Protein AF-A0A3N5VUE4-F1 (afdb_monomer_lite)

Foldseek 3Di:
DDPVVVVVVVVVVVVVVVVLVVVLVVVLVCLCPPPLLVVLLVVLVPDPLLVVVLVDPDCLVSLVVDDPSNVVSLVSNLVSQLVNLVSCVVPVVSLVVVLLVCLVSLQVSCSSRVSNCCVPPCVPPCVSNVRSVVSNVVSVVNVD

Radius of gyration: 18.87 Å; chains: 1; bounding box: 52×30×57 Å

Sequence (144 aa):
MSLDRIVRSYREGKRKRQSDLFSNVTNITRIIEDEKFVQSRRALRKNKLLNQLREENGNDNLVFELDMATEDAARNVASTYDRLGFILKHDKELEDEFIQWQSYVIADMWLLTKDLVTKKWRSKNQSYLKEFERIGKKALDIET

pLDDT: mean 85.13, std 10.71, range [51.94, 96.25]

Secondary structure (DSSP, 8-state):
--HHHHHHHHHHHHHHHHHHHHHHHHHHHHHHS-HHHHHHHHHHHH-HHHHHHHH-TT-GGGGGS--HHHHHHHHHHHHHHHHHHHHHTT-HHHHHHHHHHHHHHHHHHHHHHHHIIIIIISTT-GGGGHHHHHHHHHHHHHH-

Structure (mmCIF, N/CA/C/O backbone):
data_AF-A0A3N5VUE4-F1
#
_entry.id   AF-A0A3N5VUE4-F1
#
loop_
_atom_site.group_PDB
_atom_site.id
_atom_site.type_symbol
_atom_site.label_atom_id
_atom_site.label_alt_id
_atom_site.label_comp_id
_atom_site.label_asym_id
_atom_site.label_entity_id
_atom_site.label_seq_id
_atom_site.pdbx_PDB_ins_code
_atom_site.Cartn_x
_atom_site.Cartn_y
_atom_site.Cartn_z
_atom_site.occupancy
_atom_site.B_iso_or_equiv
_atom_site.auth_seq_id
_atom_site.auth_comp_id
_atom_site.auth_asym_id
_atom_site.auth_atom_id
_atom_site.pdbx_PDB_model_num
ATOM 1 N N . MET A 1 1 ? 24.923 7.263 -40.818 1.00 57.66 1 MET A N 1
ATOM 2 C CA . MET A 1 1 ? 25.347 6.874 -39.450 1.00 57.66 1 MET A CA 1
ATOM 3 C C . MET A 1 1 ? 26.165 5.593 -39.543 1.00 57.66 1 MET A C 1
ATOM 5 O O . MET A 1 1 ? 25.756 4.724 -40.296 1.00 57.66 1 MET A O 1
ATOM 9 N N . SER A 1 2 ? 27.311 5.476 -38.860 1.00 79.44 2 SER A N 1
ATOM 10 C CA . SER A 1 2 ? 28.154 4.267 -38.919 1.00 79.44 2 SER A CA 1
ATOM 11 C C . SER A 1 2 ? 27.631 3.149 -38.006 1.00 79.44 2 SER A C 1
ATOM 13 O O . SER A 1 2 ? 27.067 3.427 -36.945 1.00 79.44 2 SER A O 1
ATOM 15 N N . LEU A 1 3 ? 27.853 1.890 -38.399 1.00 75.38 3 LEU A N 1
ATOM 16 C CA . LEU A 1 3 ? 27.487 0.686 -37.634 1.00 75.38 3 LEU A CA 1
ATOM 17 C C . LEU A 1 3 ? 28.024 0.717 -36.193 1.00 75.38 3 LEU A C 1
ATOM 19 O O . LEU A 1 3 ? 27.292 0.410 -35.254 1.00 75.38 3 LEU A O 1
ATOM 23 N N . ASP A 1 4 ? 29.249 1.203 -35.992 1.00 75.94 4 ASP A N 1
ATOM 24 C CA . ASP A 1 4 ? 29.845 1.339 -34.658 1.00 75.94 4 ASP A CA 1
ATOM 25 C C . ASP A 1 4 ? 29.086 2.307 -33.745 1.00 75.94 4 ASP A C 1
ATOM 27 O O . ASP A 1 4 ? 28.973 2.067 -32.542 1.00 75.94 4 ASP A O 1
ATOM 31 N N . ARG A 1 5 ? 28.532 3.398 -34.294 1.00 68.19 5 ARG A N 1
ATOM 32 C CA . ARG A 1 5 ? 27.712 4.342 -33.515 1.00 68.19 5 ARG A CA 1
ATOM 33 C C . ARG A 1 5 ? 26.386 3.710 -33.097 1.00 68.19 5 ARG A C 1
ATOM 35 O O . ARG A 1 5 ? 25.954 3.924 -31.968 1.00 68.19 5 ARG A O 1
ATOM 42 N N . ILE A 1 6 ? 25.782 2.895 -33.964 1.00 73.75 6 ILE A N 1
ATOM 43 C CA . ILE A 1 6 ? 24.543 2.159 -33.665 1.00 73.75 6 ILE A CA 1
ATOM 44 C C . ILE A 1 6 ? 24.795 1.129 -32.553 1.00 73.75 6 ILE A C 1
ATOM 46 O O . ILE A 1 6 ? 24.050 1.080 -31.575 1.00 73.75 6 ILE A O 1
ATOM 50 N N . VAL A 1 7 ? 25.887 0.362 -32.639 1.00 75.06 7 VAL A N 1
ATOM 51 C CA . VAL A 1 7 ? 26.251 -0.638 -31.620 1.00 75.06 7 VAL A CA 1
ATOM 52 C C . VAL A 1 7 ? 26.590 0.013 -30.274 1.00 75.06 7 VAL A C 1
ATOM 54 O O . VAL A 1 7 ? 26.176 -0.498 -29.231 1.00 75.06 7 VAL A O 1
ATOM 57 N N . ARG A 1 8 ? 27.309 1.146 -30.264 1.00 71.69 8 ARG A N 1
ATOM 58 C CA . ARG A 1 8 ? 27.591 1.900 -29.027 1.00 71.69 8 ARG A CA 1
ATOM 59 C C . ARG A 1 8 ? 26.314 2.433 -28.385 1.00 71.69 8 ARG A C 1
ATOM 61 O O . ARG A 1 8 ? 26.093 2.156 -27.211 1.00 71.69 8 ARG A O 1
ATOM 68 N N . SER A 1 9 ? 25.446 3.079 -29.163 1.00 70.06 9 SER A N 1
ATOM 69 C CA . SER A 1 9 ? 24.153 3.582 -28.682 1.00 70.06 9 SER A CA 1
ATOM 70 C C . SER A 1 9 ? 23.276 2.460 -28.113 1.00 70.06 9 SER A C 1
ATOM 72 O O . SER A 1 9 ? 22.704 2.604 -27.033 1.00 70.06 9 SER A O 1
ATOM 74 N N . TYR A 1 10 ? 23.241 1.292 -28.765 1.00 75.31 10 TYR A N 1
ATOM 75 C CA . TYR A 1 10 ? 22.514 0.127 -28.259 1.00 75.31 10 TYR A CA 1
ATOM 76 C C . TYR A 1 10 ? 23.080 -0.392 -26.927 1.00 75.31 10 TYR A C 1
ATOM 78 O O . TYR A 1 10 ? 22.325 -0.697 -26.000 1.00 75.31 10 TYR A O 1
ATOM 86 N N . ARG A 1 11 ? 24.413 -0.471 -26.795 1.00 74.12 11 ARG A N 1
ATOM 87 C CA . ARG A 1 11 ? 25.081 -0.887 -25.549 1.00 74.12 11 ARG A CA 1
ATOM 88 C C . ARG A 1 11 ? 24.862 0.117 -24.418 1.00 74.12 11 ARG A C 1
ATOM 90 O O . ARG A 1 11 ? 24.605 -0.304 -23.294 1.00 74.12 11 ARG A O 1
ATOM 97 N N . GLU A 1 12 ? 24.932 1.413 -24.704 1.00 73.94 12 GLU A N 1
ATOM 98 C CA . GLU A 1 12 ? 24.649 2.488 -23.745 1.00 73.94 12 GLU A CA 1
ATOM 99 C C . GLU A 1 12 ? 23.189 2.451 -23.286 1.00 73.94 12 GLU A C 1
ATOM 101 O O . GLU A 1 12 ? 22.927 2.460 -22.085 1.00 73.94 12 GLU A O 1
ATOM 106 N N . GLY A 1 13 ? 22.242 2.282 -24.215 1.00 75.44 13 GLY A N 1
ATOM 107 C CA . GLY A 1 13 ? 20.827 2.097 -23.894 1.00 75.44 13 GLY A CA 1
ATOM 108 C C . GLY A 1 13 ? 20.561 0.832 -23.070 1.00 75.44 13 GLY A C 1
ATOM 109 O O . GLY A 1 13 ? 19.747 0.850 -22.150 1.00 75.44 13 GLY A O 1
ATOM 110 N N . LYS A 1 14 ? 21.270 -0.274 -23.342 1.00 78.06 14 LYS A N 1
ATOM 111 C CA . LYS A 1 14 ? 21.195 -1.496 -22.521 1.00 78.06 14 LYS A CA 1
ATOM 112 C C . LYS A 1 14 ? 21.734 -1.268 -21.104 1.00 78.06 14 LYS A C 1
ATOM 114 O O . LYS A 1 14 ? 21.069 -1.660 -20.152 1.00 78.06 14 LYS A O 1
ATOM 119 N N . ARG A 1 15 ? 22.895 -0.618 -20.958 1.00 76.19 15 ARG A N 1
ATOM 120 C CA . ARG A 1 15 ? 23.483 -0.295 -19.644 1.00 76.19 15 ARG A CA 1
ATOM 121 C C . ARG A 1 15 ? 22.588 0.633 -18.833 1.00 76.19 15 ARG A C 1
ATOM 123 O O . ARG A 1 15 ? 22.386 0.383 -17.652 1.00 76.19 15 ARG A O 1
ATOM 130 N N . LYS A 1 16 ? 22.025 1.663 -19.469 1.00 79.38 16 LYS A N 1
ATOM 131 C CA . LYS A 1 16 ? 21.103 2.593 -18.816 1.00 79.38 16 LYS A CA 1
ATOM 132 C C . LYS A 1 16 ? 19.860 1.869 -18.295 1.00 79.38 16 LYS A C 1
ATOM 134 O O . LYS A 1 16 ? 19.585 1.957 -17.111 1.00 79.38 16 LYS A O 1
ATOM 139 N N . ARG A 1 17 ? 19.207 1.044 -19.126 1.00 76.62 17 ARG A N 1
ATOM 140 C CA . ARG A 1 17 ? 18.055 0.223 -18.699 1.00 76.62 17 ARG A CA 1
ATOM 141 C C . ARG A 1 17 ? 18.377 -0.699 -17.519 1.00 76.62 17 ARG A C 1
ATOM 143 O O . ARG A 1 17 ? 17.585 -0.794 -16.594 1.00 76.62 17 ARG A O 1
ATOM 150 N N . GLN A 1 18 ? 19.544 -1.347 -17.526 1.00 75.12 18 GLN A N 1
ATOM 151 C CA . GLN A 1 18 ? 19.975 -2.187 -16.400 1.00 75.12 18 GLN A CA 1
ATOM 152 C C . GLN A 1 18 ? 20.217 -1.375 -15.122 1.00 75.12 18 GLN A C 1
ATOM 154 O O . GLN A 1 18 ? 19.834 -1.810 -14.040 1.00 75.12 18 GLN A O 1
ATOM 159 N N . SER A 1 19 ? 20.834 -0.199 -15.246 1.00 79.06 19 SER A N 1
ATOM 160 C CA . SER A 1 19 ? 21.046 0.712 -14.120 1.00 79.06 19 SER A CA 1
ATOM 161 C C . SER A 1 19 ? 19.723 1.219 -13.543 1.00 79.06 19 SER A C 1
ATOM 163 O O . SER A 1 19 ? 19.569 1.258 -12.325 1.00 79.06 19 SER A O 1
ATOM 165 N N . ASP A 1 20 ? 18.774 1.582 -14.407 1.00 81.75 20 ASP A N 1
ATOM 166 C CA . ASP A 1 20 ? 17.451 2.070 -14.014 1.00 81.75 20 ASP A CA 1
ATOM 167 C C . ASP A 1 20 ? 16.664 0.964 -13.287 1.00 81.75 20 ASP A C 1
ATOM 169 O O . ASP A 1 20 ? 16.130 1.204 -12.206 1.00 81.75 20 ASP A O 1
ATOM 173 N N . LEU A 1 21 ? 16.686 -0.273 -13.803 1.00 81.81 21 LEU A N 1
ATOM 174 C CA . LEU A 1 21 ? 16.060 -1.431 -13.156 1.00 81.81 21 LEU A CA 1
ATOM 175 C C . LEU A 1 21 ? 16.664 -1.707 -11.772 1.00 81.81 21 LEU A C 1
ATOM 177 O O . LEU A 1 21 ? 15.933 -1.842 -10.793 1.00 81.81 21 LEU A O 1
ATOM 181 N N . PHE A 1 22 ? 17.997 -1.743 -11.668 1.00 84.19 22 PHE A N 1
ATOM 182 C CA . PHE A 1 22 ? 18.677 -1.960 -10.389 1.00 84.19 22 PHE A CA 1
ATOM 183 C C . PHE A 1 22 ? 18.340 -0.858 -9.376 1.00 84.19 22 PHE A C 1
ATOM 185 O O . PHE A 1 22 ? 18.076 -1.145 -8.205 1.00 84.19 22 PHE A O 1
ATOM 192 N N . SER A 1 23 ? 18.296 0.401 -9.822 1.00 86.06 23 SER A N 1
ATOM 193 C CA . SER A 1 23 ? 17.909 1.526 -8.970 1.00 86.06 23 SER A CA 1
ATOM 194 C C . SER A 1 23 ? 16.458 1.406 -8.502 1.00 86.06 23 SER A C 1
ATOM 196 O O . SER A 1 23 ? 16.196 1.568 -7.311 1.00 86.06 23 SER A O 1
ATOM 198 N N . ASN A 1 24 ? 15.531 1.053 -9.396 1.00 87.25 24 ASN A N 1
ATOM 199 C CA . ASN A 1 24 ? 14.120 0.872 -9.061 1.00 87.25 24 ASN A CA 1
ATOM 200 C C . ASN A 1 24 ? 13.919 -0.252 -8.039 1.00 87.25 24 ASN A C 1
ATOM 202 O O . ASN A 1 24 ? 13.292 -0.015 -7.009 1.00 87.25 24 ASN A O 1
ATOM 206 N N . VAL A 1 25 ? 14.515 -1.428 -8.258 1.00 87.19 25 VAL A N 1
ATOM 207 C CA . VAL A 1 25 ? 14.456 -2.559 -7.311 1.00 87.19 25 VAL A CA 1
ATOM 208 C C . VAL A 1 25 ? 15.040 -2.174 -5.948 1.00 87.19 25 VAL A C 1
ATOM 210 O O . VAL A 1 25 ? 14.434 -2.448 -4.910 1.00 87.19 25 VAL A O 1
ATOM 213 N N . THR A 1 26 ? 16.178 -1.474 -5.932 1.00 87.56 26 THR A N 1
ATOM 214 C CA . THR A 1 26 ? 16.798 -0.987 -4.687 1.00 87.56 26 THR A CA 1
ATOM 215 C C . THR A 1 26 ? 15.879 -0.015 -3.942 1.00 87.56 26 THR A C 1
ATOM 217 O O . THR A 1 26 ? 15.689 -0.133 -2.731 1.00 87.56 26 THR A O 1
ATOM 220 N N . ASN A 1 27 ? 15.273 0.936 -4.659 1.00 89.19 27 ASN A N 1
ATOM 221 C CA . ASN A 1 27 ? 14.365 1.922 -4.077 1.00 89.19 27 ASN A CA 1
ATOM 222 C C . ASN A 1 27 ? 13.099 1.266 -3.515 1.00 89.19 27 ASN A C 1
ATOM 224 O O . ASN A 1 27 ? 12.682 1.602 -2.409 1.00 89.19 27 ASN A O 1
ATOM 228 N N . ILE A 1 28 ? 12.518 0.313 -4.246 1.00 91.19 28 ILE A N 1
ATOM 229 C CA . ILE A 1 28 ? 11.358 -0.468 -3.802 1.00 91.19 28 ILE A CA 1
ATOM 230 C C . ILE A 1 28 ? 11.689 -1.219 -2.513 1.00 91.19 28 ILE A C 1
ATOM 232 O O . ILE A 1 28 ? 10.956 -1.093 -1.534 1.00 91.19 28 ILE A O 1
ATOM 236 N N . THR A 1 29 ? 12.818 -1.934 -2.489 1.00 89.00 29 THR A N 1
ATOM 237 C CA . THR A 1 29 ? 13.273 -2.710 -1.323 1.00 89.00 29 THR A CA 1
ATOM 238 C C . THR A 1 29 ? 13.422 -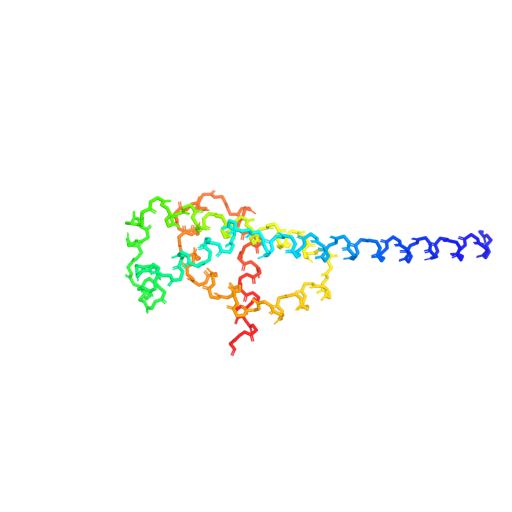1.812 -0.098 1.00 89.00 29 THR A C 1
ATOM 240 O O . THR A 1 29 ? 12.825 -2.062 0.947 1.00 89.00 29 THR A O 1
ATOM 243 N N . ARG A 1 30 ? 14.105 -0.674 -0.255 1.00 91.06 30 ARG A N 1
ATOM 244 C CA . ARG A 1 30 ? 14.262 0.312 0.818 1.00 91.06 30 ARG A CA 1
ATOM 245 C C . ARG A 1 30 ? 12.921 0.842 1.340 1.00 91.06 30 ARG A C 1
ATOM 247 O O . ARG A 1 30 ? 12.809 1.135 2.524 1.00 91.06 30 ARG A O 1
ATOM 254 N N . ILE A 1 31 ? 11.919 1.002 0.476 1.00 91.62 31 ILE A N 1
ATOM 255 C CA . ILE A 1 31 ? 10.591 1.484 0.874 1.00 91.62 31 ILE A CA 1
ATOM 256 C C . ILE A 1 31 ? 9.818 0.417 1.660 1.00 91.62 31 ILE A C 1
ATOM 258 O O . ILE A 1 31 ? 9.193 0.740 2.668 1.00 91.62 31 ILE A O 1
ATOM 262 N N . ILE A 1 32 ? 9.833 -0.844 1.220 1.00 91.44 32 ILE A N 1
ATOM 263 C CA . ILE A 1 32 ? 9.060 -1.913 1.879 1.00 91.44 32 ILE A CA 1
ATOM 264 C C . ILE A 1 32 ? 9.698 -2.393 3.189 1.00 91.44 32 ILE A C 1
ATOM 266 O O . ILE A 1 32 ? 8.982 -2.879 4.072 1.00 91.44 32 ILE A O 1
ATOM 270 N N . GLU A 1 33 ? 11.019 -2.244 3.310 1.00 91.62 33 GLU A N 1
ATOM 271 C CA . GLU A 1 33 ? 11.803 -2.559 4.508 1.00 91.62 33 GLU A CA 1
ATOM 272 C C . GLU A 1 33 ? 11.906 -1.381 5.483 1.00 91.62 33 GLU A C 1
ATOM 274 O O . GLU A 1 33 ? 12.394 -1.559 6.598 1.00 91.62 33 GLU A O 1
ATOM 279 N N . ASP A 1 34 ? 11.420 -0.195 5.100 1.00 94.50 34 ASP A N 1
ATOM 280 C CA . ASP A 1 34 ? 11.399 0.975 5.973 1.00 94.50 34 ASP A CA 1
ATOM 281 C C . ASP A 1 34 ? 10.716 0.636 7.306 1.00 94.50 34 ASP A C 1
ATOM 283 O O . ASP A 1 34 ? 9.565 0.186 7.357 1.00 94.50 34 ASP A O 1
ATOM 287 N N . GLU A 1 35 ? 11.441 0.845 8.405 1.00 95.19 35 GLU A N 1
ATOM 288 C CA . GLU A 1 35 ? 11.002 0.414 9.729 1.00 95.19 35 GLU A CA 1
ATOM 289 C C . GLU A 1 35 ? 9.668 1.061 10.109 1.00 95.19 35 GLU A C 1
ATOM 291 O O . GLU A 1 35 ? 8.762 0.388 10.609 1.00 95.19 35 GLU A O 1
ATOM 296 N N . LYS A 1 36 ? 9.504 2.352 9.806 1.00 94.44 36 LYS A N 1
ATOM 297 C CA . LYS A 1 36 ? 8.270 3.082 10.095 1.00 94.44 36 LYS A CA 1
ATOM 298 C C . LYS A 1 36 ? 7.102 2.494 9.307 1.00 94.44 36 LYS A C 1
ATOM 300 O O . LYS A 1 36 ? 6.010 2.336 9.860 1.00 94.44 36 LYS A O 1
ATOM 305 N N . PHE A 1 37 ? 7.306 2.140 8.039 1.00 94.50 37 PHE A N 1
ATOM 306 C CA . PHE A 1 37 ? 6.303 1.451 7.228 1.00 94.50 37 PHE A CA 1
ATOM 307 C C . PHE A 1 37 ? 5.952 0.064 7.784 1.00 94.50 37 PHE A C 1
ATOM 309 O O . PHE A 1 37 ? 4.770 -0.251 7.949 1.00 94.50 37 PHE A O 1
ATOM 316 N N . VAL A 1 38 ? 6.944 -0.748 8.156 1.00 95.00 38 VAL A N 1
ATOM 317 C CA . VAL A 1 38 ? 6.727 -2.062 8.788 1.00 95.00 38 VAL A CA 1
ATOM 318 C C . VAL A 1 38 ? 5.933 -1.929 10.092 1.00 95.00 38 VAL A C 1
ATOM 320 O O . VAL A 1 38 ? 4.966 -2.666 10.304 1.00 95.00 38 VAL A O 1
ATOM 323 N N . GLN A 1 39 ? 6.301 -0.980 10.953 1.00 95.94 39 GLN A N 1
ATOM 324 C CA . GLN A 1 39 ? 5.610 -0.718 12.214 1.00 95.94 39 GLN A CA 1
ATOM 325 C C . GLN A 1 39 ? 4.175 -0.229 11.984 1.00 95.94 39 GLN A C 1
ATOM 327 O O . GLN A 1 39 ? 3.257 -0.720 12.639 1.00 95.94 39 GLN A O 1
ATOM 332 N N . SER A 1 40 ? 3.964 0.653 11.003 1.00 95.94 40 SER A N 1
ATOM 333 C CA . SER A 1 40 ? 2.633 1.149 10.631 1.00 95.94 40 SER A CA 1
ATOM 334 C C . SER A 1 40 ? 1.713 0.004 10.203 1.00 95.94 40 SER A C 1
ATOM 336 O O . SER A 1 40 ? 0.617 -0.131 10.739 1.00 95.94 40 SER A O 1
ATOM 338 N N . ARG A 1 41 ? 2.181 -0.899 9.328 1.00 95.31 41 ARG A N 1
ATOM 339 C CA . ARG A 1 41 ? 1.408 -2.090 8.926 1.00 95.31 41 ARG A CA 1
ATOM 340 C C . ARG A 1 41 ? 1.035 -2.966 10.124 1.00 95.31 41 ARG A C 1
ATOM 342 O O . ARG A 1 41 ? -0.099 -3.421 10.244 1.00 95.31 41 ARG A O 1
ATOM 349 N N . ARG A 1 42 ? 1.987 -3.200 11.033 1.00 94.75 42 ARG A N 1
ATOM 350 C CA . ARG A 1 42 ? 1.751 -3.997 12.249 1.00 94.75 42 ARG A CA 1
ATOM 351 C C . ARG A 1 42 ? 0.728 -3.343 13.178 1.00 94.75 42 ARG A C 1
ATOM 353 O O . ARG A 1 42 ? -0.085 -4.063 13.752 1.00 94.75 42 ARG A O 1
ATOM 360 N N . ALA A 1 43 ? 0.774 -2.022 13.334 1.00 94.12 43 ALA A N 1
ATOM 361 C CA . ALA A 1 43 ? -0.176 -1.280 14.158 1.00 94.12 43 ALA A CA 1
ATOM 362 C C . ALA A 1 43 ? -1.597 -1.372 13.584 1.00 94.12 43 ALA A C 1
ATOM 364 O O . ALA A 1 43 ? -2.523 -1.731 14.307 1.00 94.12 43 ALA A O 1
ATOM 365 N N . LEU A 1 44 ? -1.748 -1.155 12.273 1.00 94.12 44 LEU A N 1
ATOM 366 C CA . LEU A 1 44 ? -3.044 -1.202 11.590 1.00 94.12 44 LEU A CA 1
ATOM 367 C C . LEU A 1 44 ? -3.706 -2.580 11.693 1.00 94.12 44 LEU A C 1
ATOM 369 O O . LEU A 1 44 ? -4.875 -2.662 12.054 1.00 94.12 44 LEU A O 1
ATOM 373 N N . ARG A 1 45 ? -2.951 -3.669 11.488 1.00 93.38 45 ARG A N 1
ATOM 374 C CA . ARG A 1 45 ? -3.474 -5.044 11.637 1.00 93.38 45 ARG A CA 1
ATOM 375 C C . ARG A 1 45 ? -4.014 -5.344 13.030 1.00 93.38 45 ARG A C 1
ATOM 377 O O . ARG A 1 45 ? -4.947 -6.127 13.173 1.00 93.38 45 ARG A O 1
ATOM 384 N N . LYS A 1 46 ? -3.406 -4.760 14.063 1.00 91.94 46 LYS A N 1
ATOM 385 C CA . LYS A 1 46 ? -3.801 -4.971 15.462 1.00 91.94 46 LYS A CA 1
ATOM 386 C C . LYS A 1 46 ? -4.976 -4.089 15.885 1.00 91.94 46 LYS A C 1
ATOM 388 O O . LYS A 1 46 ? -5.524 -4.308 16.965 1.00 91.94 46 LYS A O 1
ATOM 393 N N . ASN A 1 47 ? -5.353 -3.096 15.080 1.00 90.69 47 ASN A N 1
ATOM 394 C CA . ASN A 1 47 ? -6.429 -2.184 15.429 1.00 90.69 47 ASN A CA 1
ATOM 395 C C . ASN A 1 47 ? -7.789 -2.883 15.261 1.00 90.69 47 ASN A C 1
ATOM 397 O O . ASN A 1 47 ? -8.177 -3.275 14.161 1.00 90.69 47 ASN A O 1
ATOM 401 N N . LYS A 1 48 ? -8.520 -3.050 16.367 1.00 86.75 48 LYS A N 1
ATOM 402 C CA . LYS A 1 48 ? -9.820 -3.737 16.371 1.00 86.75 48 LYS A CA 1
ATOM 403 C C . LYS A 1 48 ? -10.873 -3.000 15.540 1.00 86.75 48 LYS A C 1
ATOM 405 O O . LYS A 1 48 ? -11.609 -3.654 14.812 1.00 86.75 48 LYS A O 1
ATOM 410 N N . LEU A 1 49 ? -10.898 -1.668 15.608 1.00 83.94 49 LEU A N 1
ATOM 411 C CA . LEU A 1 49 ? -11.887 -0.841 14.915 1.00 83.94 49 LEU A CA 1
ATOM 412 C C . LEU A 1 49 ? -11.719 -0.908 13.393 1.00 83.94 49 LEU A C 1
ATOM 414 O O . LEU A 1 49 ? -12.699 -1.025 12.668 1.00 83.94 49 LEU A O 1
ATOM 418 N N . LEU A 1 50 ? -10.476 -0.908 12.900 1.00 85.06 50 LEU A N 1
ATOM 419 C CA . LEU A 1 50 ? -10.198 -1.089 11.470 1.00 85.06 50 LEU A CA 1
ATOM 420 C C . LEU A 1 50 ? -10.603 -2.477 10.964 1.00 85.06 50 LEU A C 1
ATOM 422 O O . LEU A 1 50 ? -11.122 -2.597 9.858 1.00 85.06 50 LEU A O 1
ATOM 426 N N . ASN A 1 51 ? -10.389 -3.523 11.764 1.00 85.12 51 ASN A N 1
ATOM 427 C CA . ASN A 1 51 ? -10.830 -4.868 11.392 1.00 85.12 51 ASN A CA 1
ATOM 428 C C . ASN A 1 51 ? -12.365 -4.975 11.369 1.00 85.12 51 ASN A C 1
ATOM 430 O O . ASN A 1 51 ? -12.903 -5.594 10.458 1.00 85.12 51 ASN A O 1
ATOM 434 N N . GLN A 1 52 ? -13.062 -4.313 12.298 1.00 81.50 52 GLN A N 1
ATOM 435 C CA . GLN A 1 52 ? -14.526 -4.213 12.280 1.00 81.50 52 GLN A CA 1
ATOM 436 C C . GLN A 1 52 ? -15.024 -3.462 11.041 1.00 81.50 52 GLN A C 1
ATOM 438 O O . GLN A 1 52 ? -15.879 -3.971 10.331 1.00 81.50 52 GLN A O 1
ATOM 443 N N . LEU A 1 53 ? -14.428 -2.308 10.718 1.00 77.75 53 LEU A N 1
ATOM 444 C CA . LEU A 1 53 ? -14.734 -1.542 9.502 1.00 77.75 53 LEU A CA 1
ATOM 445 C C . LEU A 1 53 ? -14.538 -2.355 8.213 1.00 77.75 53 LEU A C 1
ATOM 447 O O . LEU A 1 53 ? -15.272 -2.171 7.248 1.00 77.75 53 LEU A O 1
ATOM 451 N N . ARG A 1 54 ? -13.548 -3.254 8.187 1.00 79.88 54 ARG A N 1
ATOM 452 C CA . ARG A 1 54 ? -13.292 -4.146 7.049 1.00 79.88 54 ARG A CA 1
ATOM 453 C C . ARG A 1 54 ? -14.385 -5.210 6.880 1.00 79.88 54 ARG A C 1
ATOM 455 O O . ARG A 1 54 ? -14.666 -5.603 5.752 1.00 79.88 54 ARG A O 1
ATOM 462 N N . GLU A 1 55 ? -14.940 -5.7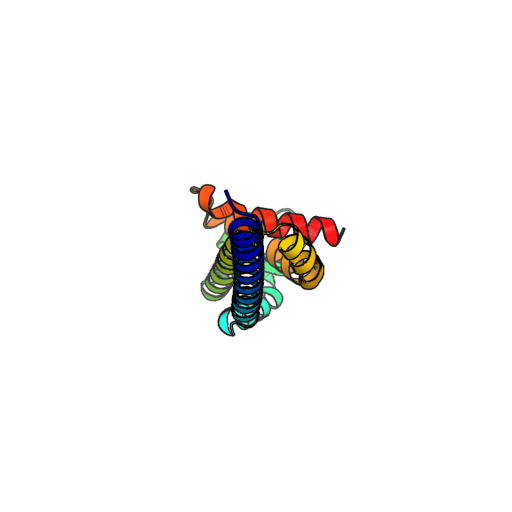10 7.981 1.00 75.00 55 GLU A N 1
ATOM 463 C CA . GLU A 1 55 ? -15.927 -6.802 8.009 1.00 75.00 55 GLU A CA 1
ATOM 464 C C . GLU A 1 55 ? -17.372 -6.289 7.897 1.00 75.00 55 GLU A C 1
ATOM 466 O O . GLU A 1 55 ? -18.227 -6.939 7.294 1.00 75.00 55 GLU A O 1
ATOM 471 N N . GLU A 1 56 ? -17.641 -5.095 8.422 1.00 61.81 56 GLU A N 1
ATOM 472 C CA . GLU A 1 56 ? -18.953 -4.462 8.444 1.00 61.81 56 GLU A CA 1
ATOM 473 C C . GLU A 1 56 ? -19.030 -3.359 7.375 1.00 61.81 56 GLU A C 1
ATOM 475 O O . GLU A 1 56 ? -18.633 -2.217 7.597 1.00 61.81 56 GLU A O 1
ATOM 480 N N . ASN A 1 57 ? -19.601 -3.683 6.209 1.00 57.06 57 ASN A N 1
ATOM 481 C CA . ASN A 1 57 ? -19.951 -2.740 5.130 1.00 57.06 57 ASN A CA 1
ATOM 482 C C . ASN A 1 57 ? -21.029 -1.699 5.551 1.00 57.06 57 ASN A C 1
ATOM 484 O O . ASN A 1 57 ? -22.028 -1.543 4.847 1.00 57.06 57 ASN A O 1
ATOM 488 N N . GLY A 1 58 ? -20.930 -1.024 6.703 1.00 51.94 58 GLY A N 1
ATOM 489 C CA . GLY A 1 58 ? -22.120 -0.348 7.235 1.00 51.94 58 GLY A CA 1
ATOM 490 C C . GLY A 1 58 ? -21.996 0.788 8.237 1.00 51.94 58 GLY A C 1
ATOM 491 O O . GLY A 1 58 ? -23.021 1.422 8.475 1.00 51.94 58 GLY A O 1
ATOM 492 N N . ASN A 1 59 ? -20.832 1.114 8.806 1.00 62.22 59 ASN A N 1
ATOM 493 C CA . ASN A 1 59 ? -20.771 2.260 9.722 1.00 62.22 59 ASN A CA 1
ATOM 494 C C . ASN A 1 59 ? -19.625 3.217 9.404 1.00 62.22 59 ASN A C 1
ATOM 496 O O . ASN A 1 59 ? -18.630 3.314 10.120 1.00 62.22 59 ASN A O 1
ATOM 500 N N . ASP A 1 60 ? -19.824 3.978 8.326 1.00 61.72 60 ASP A N 1
ATOM 501 C CA . ASP A 1 60 ? -18.928 5.037 7.847 1.00 61.72 60 ASP A CA 1
ATOM 502 C C . ASP A 1 60 ? -18.561 6.072 8.925 1.00 61.72 60 ASP A C 1
ATOM 504 O O . ASP A 1 60 ? -17.531 6.739 8.814 1.00 61.72 60 ASP A O 1
ATOM 508 N N . ASN A 1 61 ? -19.355 6.177 9.996 1.00 63.84 61 ASN A N 1
ATOM 509 C CA . ASN A 1 61 ? -19.071 7.062 11.120 1.00 63.84 61 ASN A CA 1
ATOM 510 C C . ASN A 1 61 ? -17.883 6.589 11.980 1.00 63.84 61 ASN A C 1
ATOM 512 O O . ASN A 1 61 ? -17.174 7.432 12.527 1.00 63.84 61 ASN A O 1
ATOM 516 N N . LEU A 1 62 ? -17.587 5.282 12.038 1.00 64.88 62 LEU A N 1
ATOM 517 C CA . LEU A 1 62 ? -16.470 4.739 12.834 1.00 64.88 62 LEU A CA 1
ATOM 518 C C . LEU A 1 62 ? -15.095 5.164 12.287 1.00 64.88 62 LEU A C 1
ATOM 520 O O . LEU A 1 62 ? -14.114 5.225 13.026 1.00 64.88 62 LEU A O 1
ATOM 524 N N . VAL A 1 63 ? -15.014 5.546 11.007 1.00 65.00 63 VAL A N 1
ATOM 525 C CA . VAL A 1 63 ? -13.797 6.111 10.394 1.00 65.00 63 VAL A CA 1
ATOM 526 C C . VAL A 1 63 ? -13.365 7.414 11.096 1.00 65.00 63 VAL A C 1
ATOM 528 O O . VAL A 1 63 ? -12.179 7.774 11.116 1.00 65.00 63 VAL A O 1
ATOM 531 N N . PHE A 1 64 ? -14.310 8.135 11.707 1.00 67.38 64 PHE A N 1
ATOM 532 C CA . PHE A 1 64 ? -14.038 9.384 12.414 1.00 67.38 64 PHE A CA 1
ATOM 533 C C . PHE A 1 64 ? -13.582 9.187 13.865 1.00 67.38 64 PHE A C 1
ATOM 535 O O . PHE A 1 64 ? -13.008 10.122 14.418 1.00 67.38 64 PHE A O 1
ATOM 542 N N . GLU A 1 65 ? -13.732 7.987 14.430 1.00 79.00 65 GLU A N 1
ATOM 543 C CA . GLU A 1 65 ? -13.419 7.673 15.835 1.00 79.00 65 GLU A CA 1
ATOM 544 C C . GLU A 1 65 ? -11.996 7.130 16.056 1.00 79.00 65 GLU A C 1
ATOM 546 O O . GLU A 1 65 ? -11.584 6.897 17.192 1.00 79.00 65 GLU A O 1
ATOM 551 N N . LEU A 1 66 ? -11.227 6.925 14.983 1.00 82.31 66 LEU A N 1
ATOM 552 C CA . LEU A 1 66 ? -9.859 6.411 15.074 1.00 82.31 66 LEU A CA 1
ATOM 553 C C . LEU A 1 66 ? -8.928 7.383 15.809 1.00 82.31 66 LEU A C 1
ATOM 555 O O . LEU A 1 66 ? -8.957 8.593 15.586 1.00 82.31 66 LEU A O 1
ATOM 559 N N . ASP A 1 67 ? -8.056 6.825 16.649 1.00 88.00 67 ASP A N 1
ATOM 560 C CA . ASP A 1 67 ? -7.022 7.588 17.339 1.00 88.00 67 ASP A CA 1
ATOM 561 C C . ASP A 1 67 ? -5.958 8.134 16.364 1.00 88.00 67 ASP A C 1
ATOM 563 O O . ASP A 1 67 ? -5.742 7.608 15.265 1.00 88.00 67 ASP A O 1
ATOM 567 N N . MET A 1 68 ? -5.248 9.185 16.789 1.00 88.06 68 MET A N 1
ATOM 568 C CA . MET A 1 68 ? -4.235 9.848 15.957 1.00 88.06 68 MET A CA 1
ATOM 569 C C . MET A 1 68 ? -3.089 8.922 15.528 1.00 88.06 68 MET A C 1
ATOM 571 O O . MET A 1 68 ? -2.553 9.096 14.437 1.00 88.06 68 MET A O 1
ATOM 575 N N . ALA A 1 69 ? -2.702 7.940 16.347 1.00 90.25 69 ALA A N 1
ATOM 576 C CA . ALA A 1 69 ? -1.591 7.049 16.018 1.00 90.25 69 ALA A CA 1
ATOM 577 C C . ALA A 1 69 ? -1.979 6.065 14.906 1.00 90.25 69 ALA A C 1
ATOM 579 O O . ALA A 1 69 ? -1.196 5.809 13.987 1.00 90.25 69 ALA A O 1
ATOM 580 N N . THR A 1 70 ? -3.207 5.550 14.955 1.00 90.75 70 THR A N 1
ATOM 581 C CA . THR A 1 70 ? -3.787 4.717 13.903 1.00 90.75 70 THR A CA 1
ATOM 582 C C . THR A 1 70 ? -3.945 5.515 12.612 1.00 90.75 70 THR A C 1
ATOM 584 O O . THR A 1 70 ? -3.614 5.023 11.529 1.00 90.75 70 THR A O 1
ATOM 587 N N . GLU A 1 71 ? -4.378 6.771 12.718 1.00 89.94 71 GLU A N 1
ATOM 588 C CA . GLU A 1 71 ? -4.400 7.674 11.576 1.00 89.94 71 GLU A CA 1
ATOM 589 C C . GLU A 1 71 ? -3.008 7.874 10.971 1.00 89.94 71 GLU A C 1
ATOM 591 O O . GLU A 1 71 ? -2.811 7.675 9.776 1.00 89.94 71 GLU A O 1
ATOM 596 N N . ASP A 1 72 ? -2.000 8.212 11.763 1.00 90.81 72 ASP A N 1
ATOM 597 C CA . ASP A 1 72 ? -0.660 8.441 11.226 1.00 90.81 72 ASP A CA 1
ATOM 598 C C . ASP A 1 72 ? -0.054 7.183 10.592 1.00 90.81 72 ASP A C 1
ATOM 600 O O . ASP A 1 72 ? 0.616 7.269 9.555 1.00 90.81 72 ASP A O 1
ATOM 604 N N . ALA A 1 73 ? -0.351 6.003 11.142 1.00 93.94 73 ALA A N 1
ATOM 605 C CA . ALA A 1 73 ? 0.037 4.731 10.546 1.00 93.94 73 ALA A CA 1
ATOM 606 C C . ALA A 1 73 ? -0.602 4.531 9.162 1.00 93.94 73 ALA A C 1
ATOM 608 O O . ALA A 1 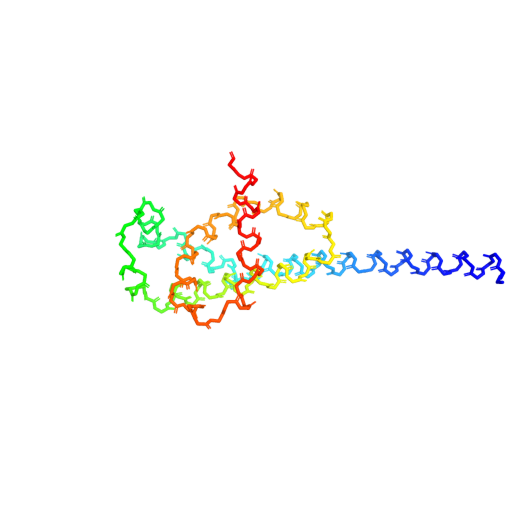73 ? 0.093 4.184 8.201 1.00 93.94 73 ALA A O 1
ATOM 609 N N . ALA A 1 74 ? -1.900 4.799 9.018 1.00 91.88 74 ALA A N 1
ATOM 610 C CA . ALA A 1 74 ? -2.567 4.692 7.725 1.00 91.88 74 ALA A CA 1
ATOM 611 C C . ALA A 1 74 ? -2.105 5.784 6.737 1.00 91.88 74 ALA A C 1
ATOM 613 O O . ALA A 1 74 ? -1.992 5.502 5.543 1.00 91.88 74 ALA A O 1
ATOM 614 N N . ARG A 1 75 ? -1.728 6.992 7.201 1.00 90.81 75 ARG A N 1
ATOM 615 C CA . ARG A 1 75 ? -1.136 8.044 6.341 1.00 90.81 75 ARG A CA 1
ATOM 616 C C . ARG A 1 75 ? 0.177 7.570 5.761 1.00 90.81 75 ARG A C 1
ATOM 618 O O . ARG A 1 75 ? 0.448 7.779 4.575 1.00 90.81 75 ARG A O 1
ATOM 625 N N . ASN A 1 76 ? 0.983 6.938 6.605 1.00 93.62 76 ASN A N 1
ATOM 626 C CA . ASN A 1 76 ? 2.266 6.394 6.215 1.00 93.62 76 ASN A CA 1
ATOM 627 C C . ASN A 1 76 ? 2.099 5.277 5.175 1.00 93.62 76 ASN A C 1
ATOM 629 O O . ASN A 1 76 ? 2.753 5.326 4.139 1.00 93.62 76 ASN A O 1
ATOM 633 N N . VAL A 1 77 ? 1.173 4.333 5.389 1.00 94.19 77 VAL A N 1
ATOM 634 C CA . VAL A 1 77 ? 0.870 3.276 4.407 1.00 94.19 77 VAL A CA 1
ATOM 635 C C . VAL A 1 77 ? 0.405 3.861 3.074 1.00 94.19 77 VAL A C 1
ATOM 637 O O . VAL A 1 77 ? 0.990 3.540 2.040 1.00 94.19 77 VAL A O 1
ATOM 640 N N . ALA A 1 78 ? -0.577 4.765 3.092 1.00 92.38 78 ALA A N 1
ATOM 641 C CA . ALA A 1 78 ? -1.107 5.369 1.872 1.00 92.38 78 ALA A CA 1
ATOM 642 C C . ALA A 1 78 ? -0.025 6.116 1.079 1.00 92.38 78 ALA A C 1
ATOM 644 O O . ALA A 1 78 ? 0.115 5.933 -0.127 1.00 92.38 78 ALA A O 1
ATOM 645 N N . SER A 1 79 ? 0.799 6.906 1.772 1.00 91.25 79 SER A N 1
ATOM 646 C CA . SER A 1 79 ? 1.893 7.662 1.149 1.00 91.25 79 SER A CA 1
ATOM 647 C C . SER A 1 79 ? 2.994 6.752 0.599 1.00 91.25 79 SER A C 1
ATOM 649 O O . SER A 1 79 ? 3.578 7.043 -0.445 1.00 91.25 79 SER A O 1
ATOM 651 N N . THR A 1 80 ? 3.289 5.646 1.283 1.00 93.88 80 THR A N 1
ATOM 652 C CA . THR A 1 80 ? 4.234 4.633 0.802 1.00 93.88 80 THR A CA 1
ATOM 653 C C . THR A 1 80 ? 3.728 3.971 -0.472 1.00 93.88 80 THR A C 1
ATOM 655 O O . THR A 1 80 ? 4.490 3.807 -1.422 1.00 93.88 80 THR A O 1
ATOM 658 N N . TYR A 1 81 ? 2.441 3.650 -0.535 1.00 94.25 81 TYR A N 1
ATOM 659 C CA . TYR A 1 81 ? 1.824 3.078 -1.728 1.00 94.25 81 TYR A CA 1
ATOM 660 C C . TYR A 1 81 ? 1.812 4.055 -2.897 1.00 94.25 81 TYR A C 1
ATOM 662 O O . TYR A 1 81 ? 2.126 3.653 -4.014 1.00 94.25 81 TYR A O 1
ATOM 670 N N . ASP A 1 82 ? 1.608 5.349 -2.652 1.00 92.12 82 ASP A N 1
ATOM 671 C CA . ASP A 1 82 ? 1.761 6.335 -3.721 1.00 92.12 82 ASP A CA 1
ATOM 672 C C . ASP A 1 82 ? 3.190 6.394 -4.271 1.00 92.12 82 ASP A C 1
ATOM 674 O O . ASP A 1 82 ? 3.394 6.468 -5.483 1.00 92.12 82 ASP A O 1
ATOM 678 N N . ARG A 1 83 ? 4.195 6.324 -3.389 1.00 91.19 83 ARG A N 1
ATOM 679 C CA . ARG A 1 83 ? 5.609 6.282 -3.792 1.00 91.19 83 ARG A CA 1
ATOM 680 C C . ARG A 1 83 ? 5.931 5.029 -4.600 1.00 91.19 83 ARG A C 1
ATOM 682 O O . ARG A 1 83 ? 6.599 5.138 -5.625 1.00 91.19 83 ARG A O 1
ATOM 689 N N . LEU A 1 84 ? 5.451 3.866 -4.159 1.00 93.25 84 LEU A N 1
ATOM 690 C CA . LEU A 1 84 ? 5.633 2.607 -4.879 1.00 93.25 84 LEU A CA 1
ATOM 691 C C . LEU A 1 84 ? 4.967 2.667 -6.253 1.00 93.25 84 LEU A C 1
ATOM 69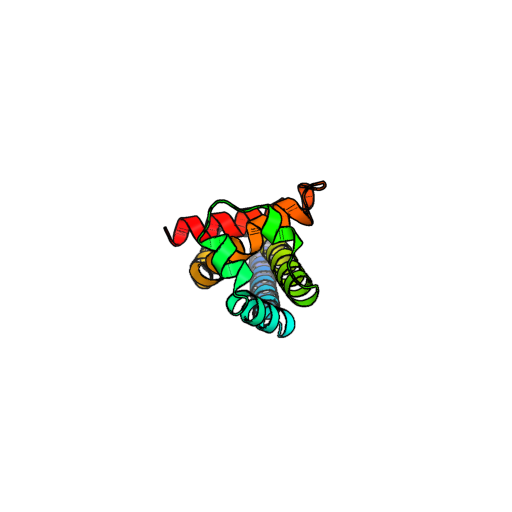3 O O . LEU A 1 84 ? 5.644 2.456 -7.252 1.00 93.25 84 LEU A O 1
ATOM 697 N N . GLY A 1 85 ? 3.688 3.041 -6.331 1.00 92.62 85 GLY A N 1
ATOM 698 C CA . GLY A 1 85 ? 2.990 3.147 -7.612 1.00 92.62 85 GLY A CA 1
ATOM 699 C C . GLY A 1 85 ? 3.651 4.148 -8.565 1.00 92.62 85 GLY A C 1
ATOM 700 O O . GLY A 1 85 ? 3.762 3.874 -9.758 1.00 92.62 85 GLY A O 1
ATOM 701 N N . PHE A 1 86 ? 4.203 5.254 -8.049 1.00 90.31 86 PHE A N 1
ATOM 702 C CA . PHE A 1 86 ? 4.958 6.207 -8.865 1.00 90.31 86 PHE A CA 1
ATOM 703 C C . PHE A 1 86 ? 6.246 5.618 -9.458 1.00 90.31 86 PHE A C 1
ATOM 705 O O . PHE A 1 86 ? 6.582 5.953 -10.591 1.00 90.31 86 PHE A O 1
ATOM 712 N N . ILE A 1 87 ? 6.969 4.773 -8.720 1.00 90.06 87 ILE A N 1
ATOM 713 C CA . ILE A 1 87 ? 8.169 4.091 -9.233 1.00 90.06 87 ILE A CA 1
ATOM 714 C C . ILE A 1 87 ? 7.761 3.029 -10.262 1.00 90.06 87 ILE A C 1
ATOM 716 O O . ILE A 1 87 ? 8.329 2.965 -11.350 1.00 90.06 87 ILE A O 1
ATOM 720 N N . LEU A 1 88 ? 6.749 2.230 -9.929 1.00 91.69 88 LEU A N 1
ATOM 721 C CA . LEU A 1 88 ? 6.350 1.049 -10.690 1.00 91.69 88 LEU A CA 1
ATOM 722 C C . LEU A 1 88 ? 5.660 1.378 -12.018 1.00 91.69 88 LEU A C 1
ATOM 724 O O . LEU A 1 88 ? 5.888 0.687 -13.002 1.00 91.69 88 LEU A O 1
ATOM 728 N N . LYS A 1 89 ? 4.903 2.480 -12.107 1.00 90.31 89 LYS A N 1
ATOM 729 C CA . LYS A 1 89 ? 4.160 2.840 -13.334 1.00 90.31 89 LYS A CA 1
ATOM 730 C C . LYS A 1 89 ? 5.032 3.013 -14.586 1.00 90.31 89 LYS A C 1
ATOM 732 O O . LYS A 1 89 ? 4.506 3.117 -15.692 1.00 90.31 89 LYS A O 1
ATOM 737 N N . HIS A 1 90 ? 6.345 3.159 -14.411 1.00 87.75 90 HIS A N 1
ATOM 738 C CA . HIS A 1 90 ? 7.300 3.356 -15.496 1.00 87.75 90 HIS A CA 1
ATOM 739 C C . HIS A 1 90 ? 7.826 2.043 -16.089 1.00 87.75 90 HIS A C 1
ATOM 741 O O . HIS A 1 90 ? 8.429 2.081 -17.161 1.00 87.75 90 HIS A O 1
ATOM 747 N N . ASP A 1 91 ? 7.582 0.908 -15.432 1.00 88.44 91 ASP A N 1
ATOM 748 C CA . ASP A 1 91 ? 8.010 -0.415 -15.875 1.00 88.44 91 ASP A CA 1
ATOM 749 C C . ASP A 1 91 ? 6.928 -1.450 -15.539 1.00 88.44 91 ASP A C 1
ATOM 751 O O . ASP A 1 91 ? 6.749 -1.849 -14.390 1.00 88.44 91 ASP A O 1
ATOM 755 N N . LYS A 1 92 ? 6.172 -1.858 -16.564 1.00 89.94 92 LYS A N 1
ATOM 756 C CA . LYS A 1 92 ? 5.020 -2.746 -16.394 1.00 89.94 92 LYS A CA 1
ATOM 757 C C . LYS A 1 92 ? 5.424 -4.139 -15.909 1.00 89.94 92 LYS A C 1
ATOM 759 O O . LYS A 1 92 ? 4.720 -4.689 -15.072 1.00 89.94 92 LYS A O 1
ATOM 764 N N . GLU A 1 93 ? 6.519 -4.694 -16.426 1.00 89.38 93 GLU A N 1
ATOM 765 C CA . GLU A 1 93 ? 6.974 -6.036 -16.040 1.00 89.38 93 GLU A CA 1
ATOM 766 C C . GLU A 1 93 ? 7.389 -6.038 -14.568 1.00 89.38 93 GLU A C 1
ATOM 768 O O . GLU A 1 93 ? 6.910 -6.862 -13.792 1.00 89.38 93 GLU A O 1
ATOM 773 N N . LEU A 1 94 ? 8.177 -5.038 -14.155 1.00 90.81 94 LEU A N 1
ATOM 774 C CA . LEU A 1 94 ? 8.557 -4.862 -12.754 1.00 90.81 94 LEU A CA 1
ATOM 775 C C . LEU A 1 94 ? 7.339 -4.646 -11.845 1.00 90.81 94 LEU A C 1
ATOM 777 O O . LEU A 1 94 ? 7.299 -5.159 -10.729 1.00 90.81 94 LEU A O 1
ATOM 781 N N . GLU A 1 95 ? 6.355 -3.867 -12.295 1.00 93.88 95 GLU A N 1
ATOM 782 C CA . GLU A 1 95 ? 5.115 -3.663 -11.553 1.00 93.88 95 GLU A CA 1
ATOM 783 C C . GLU A 1 95 ? 4.330 -4.957 -11.360 1.00 93.88 95 GLU A C 1
ATOM 785 O O . GLU A 1 95 ? 3.897 -5.235 -10.242 1.00 93.88 95 GLU A O 1
ATOM 790 N N . ASP A 1 96 ? 4.133 -5.722 -12.431 1.00 93.56 96 ASP A N 1
ATOM 791 C CA . ASP A 1 96 ? 3.400 -6.985 -12.393 1.00 93.56 96 ASP A CA 1
ATOM 792 C C . ASP A 1 96 ? 4.100 -7.972 -11.441 1.00 93.56 96 ASP A C 1
ATOM 794 O O . ASP A 1 96 ? 3.455 -8.503 -10.536 1.00 93.56 96 ASP A O 1
ATOM 798 N N . GLU A 1 97 ? 5.423 -8.138 -11.553 1.00 92.06 97 GLU A N 1
ATOM 799 C CA . GLU A 1 97 ? 6.210 -9.006 -10.664 1.00 92.06 97 GLU A CA 1
ATOM 800 C C . GLU A 1 97 ? 6.170 -8.551 -9.199 1.00 92.06 97 GLU A C 1
ATOM 802 O O . GLU A 1 97 ? 5.957 -9.361 -8.291 1.00 92.06 97 GLU A O 1
ATOM 807 N N . PHE A 1 98 ? 6.353 -7.253 -8.944 1.00 93.81 98 PHE A N 1
ATOM 808 C CA . PHE A 1 98 ? 6.349 -6.721 -7.585 1.00 93.81 98 PHE A CA 1
ATOM 809 C C . PHE A 1 98 ? 4.983 -6.873 -6.916 1.00 93.81 98 PHE A C 1
ATOM 811 O O . PHE A 1 98 ? 4.908 -7.289 -5.757 1.00 93.81 98 PHE A O 1
ATOM 818 N N . ILE A 1 99 ? 3.903 -6.530 -7.626 1.00 95.00 99 ILE A N 1
ATOM 819 C CA . ILE A 1 99 ? 2.556 -6.646 -7.069 1.00 95.00 99 ILE A CA 1
ATOM 820 C C . ILE A 1 99 ? 2.213 -8.120 -6.867 1.00 95.00 99 ILE A C 1
ATOM 822 O O . ILE A 1 99 ? 1.687 -8.435 -5.810 1.00 95.00 99 ILE A O 1
ATOM 826 N N . GLN A 1 100 ? 2.580 -9.026 -7.778 1.00 94.19 100 GLN A N 1
ATOM 827 C CA . GLN A 1 100 ? 2.392 -10.467 -7.575 1.00 94.19 100 GLN A CA 1
ATOM 828 C C . GLN A 1 100 ? 3.119 -10.977 -6.321 1.00 94.19 100 GLN A C 1
ATOM 830 O O . GLN A 1 100 ? 2.601 -11.818 -5.594 1.00 94.19 100 GLN A O 1
ATOM 835 N N . TRP A 1 101 ? 4.323 -10.471 -6.044 1.00 93.81 101 TRP A N 1
ATOM 836 C CA . TRP A 1 101 ? 5.091 -10.861 -4.861 1.00 93.81 101 TRP A CA 1
ATOM 837 C C . TRP A 1 101 ? 4.526 -10.291 -3.549 1.00 93.81 101 TRP A C 1
ATOM 839 O O . TRP A 1 101 ? 4.651 -10.918 -2.496 1.00 93.81 101 TRP A O 1
ATOM 849 N N . GLN A 1 102 ? 3.928 -9.097 -3.584 1.00 94.44 102 GLN A N 1
ATOM 850 C CA . GLN A 1 102 ? 3.427 -8.390 -2.398 1.00 94.44 102 GLN A CA 1
ATOM 851 C C . GLN A 1 102 ? 1.896 -8.335 -2.304 1.00 94.44 102 GLN A C 1
ATOM 853 O O . GLN A 1 102 ? 1.379 -7.646 -1.420 1.00 94.44 102 GLN A O 1
ATOM 858 N N . SER A 1 103 ? 1.178 -9.047 -3.173 1.00 93.75 103 SER A N 1
ATOM 859 C CA . SER A 1 103 ? -0.269 -8.928 -3.402 1.00 93.75 103 SER A CA 1
ATOM 860 C C . SER A 1 103 ? -1.055 -9.039 -2.104 1.00 93.75 103 SER A C 1
ATOM 862 O O . SER A 1 103 ? -1.731 -8.085 -1.725 1.00 93.75 103 SER A O 1
ATOM 864 N N . TYR A 1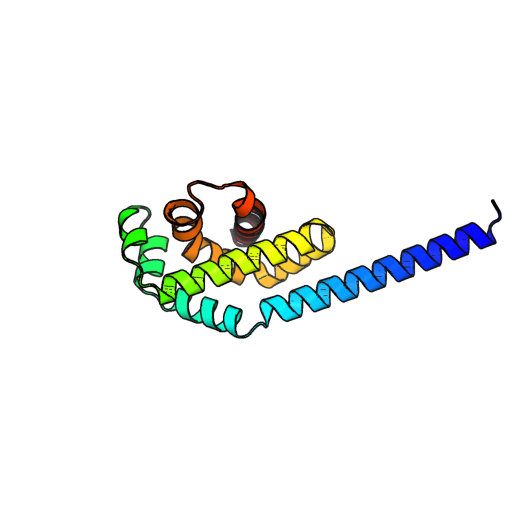 104 ? -0.835 -10.111 -1.342 1.00 93.75 104 TYR A N 1
ATOM 865 C CA . TYR A 1 104 ? -1.452 -10.323 -0.034 1.00 93.75 104 TYR A CA 1
ATOM 866 C C . TYR A 1 104 ? -1.286 -9.120 0.906 1.00 93.75 104 TYR A C 1
ATOM 868 O O . TYR A 1 104 ? -2.236 -8.660 1.536 1.00 93.75 104 TYR A O 1
ATOM 876 N N . VAL A 1 105 ? -0.071 -8.570 1.006 1.00 94.00 105 VAL A N 1
ATOM 877 C CA . VAL A 1 105 ? 0.206 -7.472 1.940 1.00 94.00 105 VAL A CA 1
ATOM 878 C C . VAL A 1 105 ? -0.386 -6.154 1.451 1.00 94.00 105 VAL A C 1
ATOM 880 O O . VAL A 1 105 ? -0.871 -5.373 2.270 1.00 94.00 105 VAL A O 1
ATOM 883 N N . ILE A 1 106 ? -0.332 -5.896 0.144 1.00 95.62 106 ILE A N 1
ATOM 884 C CA . ILE A 1 106 ? -0.889 -4.684 -0.460 1.00 95.62 106 ILE A CA 1
ATOM 885 C C . ILE A 1 106 ? -2.413 -4.695 -0.367 1.00 95.62 106 ILE A C 1
ATOM 887 O O . ILE A 1 106 ? -2.989 -3.705 0.083 1.00 95.62 106 ILE A O 1
ATOM 891 N N . ALA A 1 107 ? -3.052 -5.814 -0.710 1.00 94.94 107 ALA A N 1
ATOM 892 C CA . ALA A 1 107 ? -4.496 -5.988 -0.632 1.00 94.94 107 ALA A CA 1
ATOM 893 C C . ALA A 1 107 ? -5.004 -5.851 0.812 1.00 94.94 107 ALA A C 1
ATOM 895 O O . ALA A 1 107 ? -5.908 -5.057 1.066 1.00 94.94 107 ALA A O 1
ATOM 896 N N . ASP A 1 108 ? -4.379 -6.541 1.773 1.00 94.25 108 ASP A N 1
ATOM 897 C CA . ASP A 1 108 ? -4.733 -6.472 3.199 1.00 94.25 108 ASP A CA 1
ATOM 898 C C . ASP A 1 108 ? -4.674 -5.032 3.737 1.00 94.25 108 ASP A C 1
ATOM 900 O O . ASP A 1 108 ? -5.624 -4.527 4.338 1.00 94.25 108 ASP A O 1
ATOM 904 N N . MET A 1 109 ? -3.574 -4.325 3.468 1.00 95.12 109 MET A N 1
ATOM 905 C CA . MET A 1 109 ? -3.412 -2.938 3.911 1.00 95.12 109 MET A CA 1
ATOM 906 C C . MET A 1 109 ? -4.353 -1.978 3.194 1.00 95.12 109 MET A C 1
ATOM 908 O O . MET A 1 109 ? -4.859 -1.043 3.821 1.00 95.12 109 MET A O 1
ATOM 912 N N . TRP A 1 110 ? -4.594 -2.185 1.900 1.00 94.62 110 TRP A N 1
ATOM 913 C CA . TRP A 1 110 ? -5.540 -1.374 1.149 1.00 94.62 110 TRP A CA 1
ATOM 914 C C . TRP A 1 110 ? -6.953 -1.549 1.707 1.00 94.62 110 TRP A C 1
ATOM 916 O O . TRP A 1 110 ? -7.588 -0.555 2.040 1.00 94.62 110 TRP A O 1
ATOM 926 N N . LEU A 1 111 ? -7.415 -2.780 1.935 1.00 92.38 111 LEU A N 1
ATOM 927 C CA . LEU A 1 111 ? -8.728 -3.045 2.528 1.00 92.38 111 LEU A CA 1
ATOM 928 C C . LEU A 1 111 ? -8.891 -2.415 3.915 1.00 92.38 111 LEU A C 1
ATOM 930 O O . LEU A 1 111 ? -9.935 -1.831 4.188 1.00 92.38 111 LEU A O 1
ATOM 934 N N . LEU A 1 112 ? -7.859 -2.478 4.760 1.00 91.69 112 LEU A N 1
ATOM 935 C CA . LEU A 1 112 ? -7.892 -1.878 6.098 1.00 91.69 112 LEU A CA 1
ATOM 936 C C . LEU A 1 112 ? -7.916 -0.346 6.087 1.00 91.69 112 LEU A C 1
ATOM 938 O O . LEU A 1 112 ? -8.349 0.261 7.063 1.00 91.69 112 LEU A O 1
ATOM 942 N N . THR A 1 113 ? -7.409 0.298 5.035 1.00 91.00 113 THR A N 1
ATOM 943 C CA . THR A 1 113 ? -7.181 1.753 5.043 1.00 91.00 113 THR A CA 1
ATOM 944 C C . THR A 1 113 ? -7.957 2.523 3.980 1.00 91.00 113 THR A C 1
ATOM 946 O O . THR A 1 113 ? -8.056 3.744 4.099 1.00 91.00 113 THR A O 1
ATOM 949 N N . LYS A 1 114 ? -8.549 1.857 2.978 1.00 89.56 114 LYS A N 1
ATOM 950 C CA . LYS A 1 114 ? -9.209 2.502 1.830 1.00 89.56 114 LYS A CA 1
ATOM 951 C C . LYS A 1 114 ? -10.276 3.504 2.256 1.00 89.56 114 LYS A C 1
ATOM 953 O O . LYS A 1 114 ? -10.259 4.632 1.772 1.00 89.56 114 LYS A O 1
ATOM 958 N N . ASP A 1 115 ? -11.147 3.157 3.202 1.00 87.12 115 ASP A N 1
ATOM 959 C CA . ASP A 1 115 ? -12.251 4.031 3.608 1.00 87.12 115 ASP A CA 1
ATOM 960 C C . ASP A 1 115 ? -11.746 5.233 4.404 1.00 87.12 115 ASP A C 1
ATOM 962 O O . ASP A 1 115 ? -12.155 6.364 4.153 1.00 87.12 115 ASP A O 1
ATOM 966 N N . LEU A 1 116 ? -10.767 5.031 5.286 1.00 86.88 116 LEU A N 1
ATOM 967 C CA . LEU A 1 116 ? -10.107 6.123 5.999 1.00 86.88 116 LEU A CA 1
ATOM 968 C C . LEU A 1 116 ? -9.425 7.101 5.038 1.00 86.88 116 LEU A C 1
ATOM 970 O O . LEU A 1 116 ? -9.621 8.317 5.114 1.00 86.88 116 LEU A O 1
ATOM 974 N N . VAL A 1 117 ? -8.635 6.572 4.110 1.00 86.81 117 VAL A N 1
ATOM 975 C CA . VAL A 1 117 ? -7.859 7.378 3.169 1.00 86.81 117 VAL A CA 1
ATOM 976 C C . VAL A 1 117 ? -8.786 8.140 2.222 1.00 86.81 117 VAL A C 1
ATOM 978 O O . VAL A 1 117 ? -8.604 9.346 2.036 1.00 86.81 117 VAL A O 1
ATOM 981 N N . THR A 1 118 ? -9.793 7.474 1.656 1.00 84.12 118 THR A N 1
ATOM 982 C CA . THR A 1 118 ? -10.701 8.062 0.659 1.00 84.12 118 THR A CA 1
ATOM 983 C C . THR A 1 118 ? -11.750 8.984 1.280 1.00 84.12 118 THR A C 1
ATOM 985 O O . THR A 1 118 ? -11.959 10.082 0.761 1.00 84.12 118 THR A O 1
ATOM 988 N N . LYS A 1 119 ? -12.371 8.602 2.405 1.00 82.31 119 LYS A N 1
ATOM 989 C CA . LYS A 1 119 ? -13.481 9.353 3.018 1.00 82.31 119 LYS A CA 1
ATOM 990 C C . LYS A 1 119 ? -13.006 10.451 3.971 1.00 82.31 119 LYS A C 1
ATOM 992 O O . LYS A 1 119 ? -13.604 11.526 3.988 1.00 82.31 119 LYS A O 1
ATOM 997 N N . LYS A 1 120 ? -11.923 10.238 4.732 1.00 81.88 120 LYS A N 1
ATOM 998 C CA . LYS A 1 120 ? -11.449 11.217 5.732 1.00 81.88 120 LYS A CA 1
ATOM 999 C C . LYS A 1 120 ? -10.400 12.168 5.171 1.00 81.88 120 LYS A C 1
ATOM 1001 O O . LYS A 1 120 ? -10.571 13.381 5.243 1.00 81.88 120 LYS A O 1
ATOM 1006 N N . TRP A 1 121 ? -9.306 11.651 4.617 1.00 78.88 121 TRP A N 1
ATOM 1007 C CA . TRP A 1 121 ? -8.153 12.509 4.302 1.00 78.88 121 TRP A CA 1
ATOM 1008 C C . TRP A 1 121 ? -8.132 13.049 2.885 1.00 78.88 121 TRP A C 1
ATOM 1010 O O . TRP A 1 121 ? -7.717 14.185 2.670 1.00 78.88 121 TRP A O 1
ATOM 1020 N N . ARG A 1 122 ? -8.540 12.242 1.906 1.00 77.62 122 ARG A N 1
ATOM 1021 C CA . ARG A 1 122 ? -8.427 12.595 0.485 1.00 77.62 122 ARG A CA 1
ATOM 1022 C C . ARG A 1 122 ? -9.773 12.884 -0.170 1.00 77.62 122 ARG A C 1
ATOM 1024 O O . ARG A 1 122 ? -9.826 13.028 -1.389 1.00 77.62 122 ARG A O 1
ATOM 1031 N N . SER A 1 123 ? -10.824 13.086 0.628 1.00 74.75 123 SER A N 1
ATOM 1032 C CA . SER A 1 123 ? -12.185 13.385 0.158 1.00 74.75 123 SER A CA 1
ATOM 1033 C C . SER A 1 123 ? -12.261 14.578 -0.800 1.00 74.75 123 SER A C 1
ATOM 1035 O O . SER A 1 123 ? -13.111 14.603 -1.684 1.00 74.75 123 SER A O 1
ATOM 1037 N N . LYS A 1 124 ? -11.344 15.549 -0.670 1.00 69.00 124 LYS A N 1
ATOM 1038 C CA . LYS A 1 124 ? -11.299 16.769 -1.496 1.00 69.00 124 LYS A CA 1
ATOM 1039 C C . LYS A 1 124 ? -10.228 16.775 -2.594 1.00 69.00 124 LYS A C 1
ATOM 1041 O O . LYS A 1 124 ? -10.255 17.671 -3.430 1.00 69.00 124 LYS A O 1
ATOM 1046 N N . ASN A 1 125 ? -9.274 15.836 -2.611 1.00 63.81 125 ASN A N 1
ATOM 1047 C CA . ASN A 1 125 ? -8.158 15.878 -3.566 1.00 63.81 125 ASN A CA 1
ATOM 1048 C C . ASN A 1 125 ? -7.798 14.490 -4.113 1.00 63.81 125 ASN A C 1
ATOM 1050 O O . ASN A 1 125 ? -6.898 13.807 -3.625 1.00 63.81 125 ASN A O 1
ATOM 1054 N N . GLN A 1 126 ? -8.506 14.099 -5.174 1.00 61.44 126 GLN A N 1
ATOM 1055 C CA . GLN A 1 126 ? -8.385 12.776 -5.787 1.00 61.44 126 GLN A CA 1
ATOM 1056 C C . GLN A 1 126 ? -7.103 12.574 -6.606 1.00 61.44 126 GLN A C 1
ATOM 1058 O O . GLN A 1 126 ? -6.756 11.441 -6.928 1.00 61.44 126 GLN A O 1
ATOM 1063 N N . SER A 1 127 ? -6.366 13.639 -6.939 1.00 61.00 127 SER A N 1
ATOM 1064 C CA . SER A 1 127 ? -5.119 13.510 -7.709 1.00 61.00 127 SER A CA 1
ATOM 1065 C C . SER A 1 127 ? -4.061 12.682 -6.968 1.00 61.00 127 SER A C 1
ATOM 1067 O O . SER A 1 127 ? -3.357 11.891 -7.595 1.00 61.00 127 SER A O 1
ATOM 1069 N N . TYR A 1 128 ? -4.031 12.788 -5.636 1.00 55.91 128 TYR A N 1
ATOM 1070 C CA . TYR A 1 128 ? -3.157 12.015 -4.756 1.00 55.91 128 TYR A CA 1
ATOM 1071 C C . TYR A 1 128 ? -3.646 10.584 -4.507 1.00 55.91 128 TYR A C 1
ATOM 1073 O O . TYR A 1 128 ? -2.904 9.807 -3.935 1.00 55.91 128 TYR A O 1
ATOM 1081 N N . LEU A 1 129 ? -4.871 10.209 -4.901 1.00 64.25 129 LEU A N 1
ATOM 1082 C CA . LEU A 1 129 ? -5.395 8.848 -4.701 1.00 64.25 129 LEU A CA 1
ATOM 1083 C C . LEU A 1 129 ? -4.915 7.847 -5.752 1.00 64.25 129 LEU A C 1
ATOM 1085 O O . LEU A 1 129 ? -5.078 6.648 -5.551 1.00 64.25 129 LEU A O 1
ATOM 1089 N N . LYS A 1 130 ? -4.375 8.323 -6.879 1.00 83.88 130 LYS A N 1
ATOM 1090 C CA . LYS A 1 130 ? -4.245 7.498 -8.083 1.00 83.88 130 LYS A CA 1
ATOM 1091 C C . LYS A 1 130 ? -3.388 6.264 -7.867 1.00 83.88 130 LYS A C 1
ATOM 1093 O O . LYS A 1 130 ? -3.797 5.190 -8.276 1.00 83.88 130 LYS A O 1
ATOM 1098 N N . GLU A 1 131 ? -2.231 6.412 -7.238 1.00 92.06 131 GLU A N 1
ATOM 1099 C CA . GLU A 1 131 ? -1.283 5.310 -7.121 1.00 92.06 131 GLU A CA 1
ATOM 1100 C C . GLU A 1 131 ? -1.671 4.358 -5.982 1.00 92.06 131 GLU A C 1
ATOM 1102 O O . GLU A 1 131 ? -1.744 3.158 -6.231 1.00 92.06 131 GLU A O 1
ATOM 1107 N N . PHE A 1 132 ? -2.040 4.870 -4.799 1.00 92.69 132 PHE A N 1
ATOM 1108 C CA . PHE A 1 132 ? -2.601 4.071 -3.699 1.00 92.69 132 PHE A CA 1
ATOM 1109 C C . PHE A 1 132 ? -3.777 3.188 -4.144 1.00 92.69 132 PHE A C 1
ATOM 1111 O O . PHE A 1 132 ? -3.750 1.977 -3.932 1.00 92.69 132 PHE A O 1
ATOM 1118 N N . GLU A 1 133 ? -4.784 3.776 -4.798 1.00 92.69 133 GLU A N 1
ATOM 1119 C CA . GLU A 1 133 ? -5.957 3.036 -5.275 1.00 92.69 133 GLU A CA 1
ATOM 1120 C C . GLU A 1 133 ? -5.600 2.046 -6.384 1.00 92.69 133 GLU A C 1
ATOM 1122 O O . GLU A 1 133 ? -6.110 0.929 -6.401 1.00 92.69 133 GLU A O 1
ATOM 1127 N N . ARG A 1 134 ? -4.731 2.442 -7.321 1.00 93.81 134 ARG A N 1
ATOM 1128 C CA . ARG A 1 134 ? -4.357 1.612 -8.470 1.00 93.81 134 ARG A CA 1
ATOM 1129 C C . ARG A 1 134 ? -3.601 0.364 -8.038 1.00 93.81 134 ARG A C 1
ATOM 1131 O O . ARG A 1 134 ? -3.961 -0.723 -8.479 1.00 93.81 134 ARG A O 1
ATOM 1138 N N . ILE A 1 135 ? -2.587 0.504 -7.182 1.00 94.69 135 ILE A N 1
ATOM 1139 C CA . ILE A 1 135 ? -1.830 -0.663 -6.717 1.00 94.69 135 ILE A CA 1
ATOM 1140 C C . ILE A 1 135 ? -2.646 -1.504 -5.732 1.00 94.69 135 ILE A C 1
ATOM 1142 O O . ILE A 1 135 ? -2.539 -2.725 -5.761 1.00 94.69 135 ILE A O 1
ATOM 1146 N N . GLY A 1 136 ? -3.493 -0.869 -4.911 1.00 95.06 136 GLY A N 1
ATOM 1147 C CA . GLY A 1 136 ? -4.390 -1.552 -3.979 1.00 95.06 136 GLY A CA 1
ATOM 1148 C C . GLY A 1 136 ? -5.399 -2.453 -4.689 1.00 95.06 136 GLY A C 1
ATOM 1149 O O . GLY A 1 136 ? -5.484 -3.640 -4.382 1.00 95.06 136 GLY A O 1
ATOM 1150 N N . LYS A 1 137 ? -6.104 -1.913 -5.692 1.00 94.94 137 LYS A N 1
ATOM 1151 C CA . LYS A 1 137 ? -7.052 -2.675 -6.523 1.00 94.94 137 LYS A CA 1
ATOM 1152 C C . LYS A 1 137 ? -6.364 -3.792 -7.286 1.00 94.94 137 LYS A C 1
ATOM 1154 O O . LYS A 1 137 ? -6.798 -4.929 -7.205 1.00 94.94 137 LYS A O 1
ATOM 1159 N N . LYS A 1 138 ? -5.247 -3.481 -7.947 1.00 95.94 138 LYS A N 1
ATOM 1160 C CA . LYS A 1 138 ? -4.490 -4.473 -8.712 1.00 95.94 138 LYS A CA 1
ATOM 1161 C C . LYS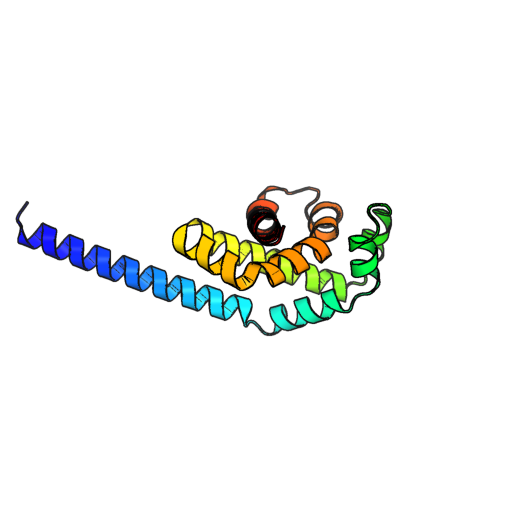 A 1 138 ? -3.999 -5.632 -7.841 1.00 95.94 138 LYS A C 1
ATOM 1163 O O . LYS A 1 138 ? -4.011 -6.767 -8.292 1.00 95.94 138 LYS A O 1
ATOM 1168 N N . ALA A 1 139 ? -3.589 -5.360 -6.602 1.00 96.25 139 ALA A N 1
ATOM 1169 C CA . ALA A 1 139 ? -3.234 -6.407 -5.651 1.00 96.25 139 ALA A CA 1
ATOM 1170 C C . ALA A 1 139 ? -4.447 -7.243 -5.219 1.00 96.25 139 ALA A C 1
ATOM 1172 O O . ALA A 1 139 ? -4.329 -8.459 -5.129 1.00 96.25 139 ALA A O 1
ATOM 1173 N N . LEU A 1 140 ? -5.603 -6.614 -4.970 1.00 94.88 140 LEU A N 1
ATOM 1174 C CA . LEU A 1 140 ? -6.825 -7.341 -4.612 1.00 94.88 140 LEU A CA 1
ATOM 1175 C C . LEU A 1 140 ? -7.312 -8.245 -5.753 1.00 94.88 140 LEU A C 1
ATOM 1177 O O . LEU A 1 140 ? -7.695 -9.381 -5.492 1.00 94.88 140 LEU A O 1
ATOM 1181 N N . ASP A 1 141 ? -7.254 -7.758 -6.994 1.00 95.44 141 ASP A N 1
ATOM 1182 C CA . ASP A 1 141 ? -7.643 -8.512 -8.193 1.00 95.44 141 ASP A CA 1
ATOM 1183 C C . ASP A 1 141 ? -6.768 -9.762 -8.413 1.00 95.44 141 ASP A C 1
ATOM 1185 O O . ASP A 1 141 ? -7.191 -10.690 -9.087 1.00 95.44 141 ASP A O 1
ATOM 1189 N N . ILE A 1 142 ? -5.544 -9.794 -7.868 1.00 93.00 142 ILE A N 1
ATOM 1190 C CA . ILE A 1 142 ? -4.653 -10.967 -7.915 1.00 93.00 142 ILE A CA 1
ATOM 1191 C C . ILE A 1 142 ? -4.996 -11.982 -6.813 1.00 93.00 142 ILE A C 1
ATOM 1193 O O . ILE A 1 142 ? -4.793 -13.179 -7.001 1.00 93.00 142 ILE A O 1
ATOM 1197 N N . GLU A 1 143 ? -5.488 -11.517 -5.661 1.00 89.44 143 GLU A N 1
ATOM 1198 C CA . GLU A 1 143 ? -5.835 -12.370 -4.513 1.00 89.44 143 GLU A CA 1
ATOM 1199 C C . GLU A 1 143 ? -7.244 -12.984 -4.603 1.00 89.44 143 GLU A C 1
ATOM 1201 O O . GLU A 1 143 ? -7.553 -13.888 -3.825 1.00 89.44 143 GLU A O 1
ATOM 1206 N N . THR A 1 144 ? -8.098 -12.487 -5.507 1.00 81.19 144 THR A N 1
ATOM 1207 C CA . THR A 1 144 ? -9.514 -12.884 -5.656 1.00 81.19 144 THR A CA 1
ATOM 1208 C C . THR A 1 144 ? -9.733 -13.701 -6.922 1.00 81.19 144 THR A C 1
ATOM 1210 O O . THR A 1 144 ? -10.446 -14.728 -6.838 1.00 81.19 144 THR A O 1
#